Protein AF-S4PRP2-F1 (afdb_monomer_lite)

Radius of gyration: 14.23 Å; chains: 1; bounding box: 35×34×32 Å

pLDDT: mean 87.99, std 11.35, range [43.06, 97.25]

InterPro domains:
  IPR006170 Pheromone/general odorant binding protein [PF01395] (18-74)
  IPR036728 Pheromone/general odorant binding protein superfamily [G3DSA:1.10.238.20] (8-76)
  IPR036728 Pheromone/general odorant binding protein superfamily [SSF47565] (18-74)

Secondary structure (DSSP, 8-state):
-------TTSHHHHHHHHHHHHHHHHHHHHHT--HHHHHHHHTT----SHHHHHHHHHHHHHTTSEETTEE-GGG-

Organism: NCBI:txid116150

Foldseek 3Di:
DDDPPDDCVPPVNVVVVVVLVVQLVVLCVVLVDDPVLSVCVVVVHDRPDPSSVSSNVSSCVVVQQDDPNHGDPVVD

Structure (mmCIF, N/CA/C/O backbone):
data_AF-S4PRP2-F1
#
_entry.id   AF-S4PRP2-F1
#
loop_
_atom_site.group_PDB
_atom_site.id
_atom_site.type_symbol
_atom_site.label_atom_id
_atom_site.label_alt_id
_atom_site.label_comp_id
_atom_site.label_asym_id
_atom_site.label_entity_id
_atom_site.label_seq_id
_atom_site.pdbx_PDB_ins_code
_atom_site.Cartn_x
_atom_site.Cartn_y
_atom_site.Cartn_z
_atom_site.occupancy
_atom_site.B_iso_or_equiv
_atom_site.auth_seq_id
_atom_site.auth_comp_id
_atom_site.auth_asym_id
_atom_site.auth_atom_id
_atom_site.pdbx_PDB_model_num
ATOM 1 N N . SER A 1 1 ? -12.281 25.295 -9.671 1.00 43.06 1 SER A N 1
ATOM 2 C CA . SER A 1 1 ? -12.488 23.862 -9.938 1.00 43.06 1 SER A CA 1
ATOM 3 C C . SER A 1 1 ? -13.559 23.341 -9.005 1.00 43.06 1 SER A C 1
ATOM 5 O O . SER A 1 1 ? -13.365 23.432 -7.800 1.00 43.06 1 SER A O 1
ATOM 7 N N . SER A 1 2 ? -14.703 22.891 -9.529 1.00 47.69 2 SER A N 1
ATOM 8 C CA . SER A 1 2 ? -15.742 22.237 -8.723 1.00 47.69 2 SER A CA 1
ATOM 9 C C . SER A 1 2 ? -15.176 20.948 -8.141 1.00 47.69 2 SER A C 1
ATOM 11 O O . SER A 1 2 ? -14.871 20.022 -8.888 1.00 47.69 2 SER A O 1
ATOM 13 N N . GLY A 1 3 ? -14.990 20.902 -6.824 1.00 53.59 3 GLY A N 1
ATOM 14 C CA . GLY A 1 3 ? -14.725 19.653 -6.128 1.00 53.59 3 GLY A CA 1
ATOM 15 C C . GLY A 1 3 ? -16.021 18.860 -6.076 1.00 53.59 3 GLY A C 1
ATOM 16 O O . GLY A 1 3 ? -16.915 19.203 -5.307 1.00 53.59 3 GLY A O 1
ATOM 17 N N . THR A 1 4 ? -16.149 17.834 -6.912 1.00 66.75 4 THR A N 1
ATOM 18 C CA . THR A 1 4 ? -17.195 16.826 -6.733 1.00 66.75 4 THR A CA 1
ATOM 19 C C . THR A 1 4 ? -16.956 16.171 -5.375 1.00 66.75 4 THR A C 1
ATOM 21 O O . THR A 1 4 ? -15.933 15.516 -5.176 1.00 66.75 4 THR A O 1
ATOM 24 N N . LEU A 1 5 ? -17.851 16.407 -4.415 1.00 74.81 5 LEU A N 1
ATOM 25 C CA . LEU A 1 5 ? -17.805 15.745 -3.115 1.00 74.81 5 LEU A CA 1
ATOM 26 C C . LEU A 1 5 ? -18.049 14.251 -3.349 1.00 74.81 5 LEU A C 1
ATOM 28 O O . LEU A 1 5 ? -19.093 13.868 -3.871 1.00 74.81 5 LEU A O 1
ATOM 32 N N . VAL A 1 6 ? -17.061 13.421 -3.016 1.00 77.62 6 VAL A N 1
ATOM 33 C CA . VAL A 1 6 ? -17.208 11.964 -3.047 1.00 77.62 6 VAL A CA 1
ATOM 34 C C . VAL A 1 6 ? -18.218 11.579 -1.971 1.00 77.62 6 VAL A C 1
ATOM 36 O O . VAL A 1 6 ? -17.995 11.847 -0.790 1.00 77.62 6 VAL A O 1
ATOM 39 N N . ASP A 1 7 ? -19.328 10.964 -2.374 1.00 83.94 7 ASP A N 1
ATOM 40 C CA . ASP A 1 7 ? -20.299 10.417 -1.436 1.00 83.94 7 ASP A CA 1
ATOM 41 C C . ASP A 1 7 ? -19.804 9.062 -0.925 1.00 83.94 7 ASP A C 1
ATOM 43 O O . ASP A 1 7 ? -19.903 8.038 -1.600 1.00 83.94 7 ASP A O 1
ATOM 47 N N . PHE A 1 8 ? -19.254 9.054 0.287 1.00 79.44 8 PHE A N 1
ATOM 48 C CA . PHE A 1 8 ? -18.810 7.822 0.929 1.00 79.44 8 PHE A CA 1
ATOM 49 C C . PHE A 1 8 ? -19.971 6.910 1.337 1.00 79.44 8 PHE A C 1
ATOM 51 O O . PHE A 1 8 ? -19.710 5.777 1.712 1.00 79.44 8 PHE A O 1
ATOM 58 N N . THR A 1 9 ? -21.231 7.344 1.274 1.00 83.38 9 THR A N 1
ATOM 59 C CA . THR A 1 9 ? -22.385 6.464 1.516 1.00 83.38 9 THR A CA 1
ATOM 60 C C . THR A 1 9 ? -22.833 5.701 0.266 1.00 83.38 9 THR A C 1
ATOM 62 O O . THR A 1 9 ? -23.599 4.745 0.391 1.00 83.38 9 THR A O 1
ATOM 65 N N . ASP A 1 10 ? -22.312 6.047 -0.920 1.00 86.81 10 ASP A N 1
ATOM 66 C CA . ASP A 1 10 ? -22.581 5.314 -2.159 1.00 86.81 10 ASP A CA 1
ATOM 67 C C . ASP A 1 10 ? -22.062 3.858 -2.043 1.00 86.81 10 ASP A C 1
ATOM 69 O O . ASP A 1 10 ? -20.871 3.641 -1.776 1.00 86.81 10 ASP A O 1
ATOM 73 N N . PRO A 1 11 ? -22.908 2.834 -2.282 1.00 84.94 11 PRO A N 1
ATOM 74 C CA . PRO A 1 11 ? -22.515 1.425 -2.208 1.00 84.94 11 PRO A CA 1
ATOM 75 C C . PRO A 1 11 ? -21.325 1.045 -3.099 1.00 84.94 11 PRO A C 1
ATOM 77 O O . PRO A 1 11 ? -20.537 0.167 -2.749 1.00 84.94 11 PRO A O 1
ATOM 80 N N . LYS A 1 12 ? -21.164 1.697 -4.254 1.00 82.38 12 LYS A N 1
ATOM 81 C CA . LYS A 1 12 ? -20.028 1.474 -5.157 1.00 82.38 12 LYS A CA 1
ATOM 82 C C . LYS A 1 12 ? -18.742 2.034 -4.565 1.00 82.38 12 LYS A C 1
ATOM 84 O O . LYS A 1 12 ? -17.695 1.402 -4.708 1.00 82.38 12 LYS A O 1
ATOM 89 N N . VAL A 1 13 ? -18.815 3.188 -3.901 1.00 86.19 13 VAL A N 1
ATOM 90 C CA . VAL A 1 13 ? -17.669 3.800 -3.212 1.00 86.19 13 VAL A CA 1
ATOM 91 C C . VAL A 1 13 ? -17.270 2.948 -2.010 1.00 86.19 13 VAL A C 1
ATOM 93 O O . VAL A 1 13 ? -16.089 2.643 -1.857 1.00 86.19 13 VAL A O 1
ATOM 96 N N . GLN A 1 14 ? -18.241 2.481 -1.221 1.00 85.38 14 GLN A N 1
ATOM 97 C CA . GLN A 1 14 ? -17.999 1.541 -0.120 1.00 85.38 14 GLN A CA 1
ATOM 98 C C . GLN A 1 14 ? -17.343 0.245 -0.607 1.00 85.38 14 GLN A C 1
ATOM 100 O O . GLN A 1 14 ? -16.327 -0.164 -0.055 1.00 85.38 14 GLN A O 1
ATOM 105 N N . GLY A 1 15 ? -17.835 -0.346 -1.700 1.00 86.75 15 GLY A N 1
ATOM 106 C CA . GLY A 1 15 ? -17.232 -1.549 -2.279 1.00 86.75 15 GLY A CA 1
ATOM 107 C C . GLY A 1 15 ? -15.773 -1.352 -2.714 1.00 86.75 15 GLY A C 1
ATOM 108 O O . GLY A 1 15 ? -14.933 -2.220 -2.472 1.00 86.75 15 GLY A O 1
ATOM 109 N N . HIS A 1 16 ? -15.441 -0.198 -3.302 1.00 87.62 16 HIS A N 1
ATOM 110 C CA . HIS A 1 16 ? -14.053 0.133 -3.644 1.00 87.62 16 HIS A CA 1
ATOM 111 C C . HIS A 1 16 ? -13.185 0.346 -2.401 1.00 87.62 16 HIS A C 1
ATOM 113 O O . HIS A 1 16 ? -12.038 -0.104 -2.367 1.00 87.62 16 HIS A O 1
ATOM 119 N N . LEU A 1 17 ? -13.720 1.009 -1.374 1.00 87.88 17 LEU A N 1
ATOM 120 C CA . LEU A 1 17 ? -13.004 1.242 -0.125 1.00 87.88 17 LEU A CA 1
ATOM 121 C C . LEU A 1 17 ? -12.719 -0.079 0.602 1.00 87.88 17 LEU A C 1
ATOM 123 O O . LEU A 1 17 ? -11.593 -0.302 1.043 1.00 87.88 17 LEU A O 1
ATOM 127 N N . ASP A 1 18 ? -13.691 -0.987 0.645 1.00 90.44 18 ASP A N 1
ATOM 128 C CA . ASP A 1 18 ? -13.533 -2.326 1.210 1.00 90.44 18 ASP A CA 1
ATOM 129 C C . ASP A 1 18 ? -12.476 -3.141 0.460 1.00 90.44 18 ASP A C 1
ATOM 131 O O . ASP A 1 18 ? -11.644 -3.805 1.085 1.00 90.44 18 ASP A O 1
ATOM 135 N N . ALA A 1 19 ? -12.467 -3.080 -0.875 1.00 91.00 19 ALA A N 1
ATOM 136 C CA . ALA A 1 19 ? -11.445 -3.732 -1.690 1.00 91.00 19 ALA A CA 1
ATOM 137 C C . ALA A 1 19 ? -10.043 -3.176 -1.385 1.00 91.00 19 ALA A C 1
ATOM 139 O O . ALA A 1 19 ? -9.104 -3.946 -1.162 1.00 91.00 19 ALA A O 1
ATOM 140 N N . LEU A 1 20 ? -9.912 -1.849 -1.289 1.00 91.12 20 LEU A N 1
ATOM 141 C CA . LEU A 1 20 ? -8.661 -1.179 -0.937 1.00 91.12 20 LEU A CA 1
ATOM 142 C C . LEU A 1 20 ? -8.178 -1.574 0.465 1.00 91.12 20 LEU A C 1
ATOM 144 O O . LEU A 1 20 ? -6.998 -1.874 0.651 1.00 91.12 20 LEU A O 1
ATOM 148 N N . VAL A 1 21 ? -9.080 -1.618 1.449 1.00 93.19 21 VAL A N 1
ATOM 149 C CA . VAL A 1 21 ? -8.759 -2.030 2.822 1.00 93.19 21 VAL A CA 1
ATOM 150 C C . VAL A 1 21 ? -8.303 -3.487 2.863 1.00 93.19 21 VAL A C 1
ATOM 152 O O . VAL A 1 21 ? -7.291 -3.781 3.500 1.00 93.19 21 VAL A O 1
ATOM 155 N N . ARG A 1 22 ? -8.981 -4.397 2.155 1.00 94.56 22 ARG A N 1
ATOM 156 C CA . ARG A 1 22 ? -8.589 -5.817 2.076 1.00 94.56 22 ARG A CA 1
ATOM 157 C C . ARG A 1 22 ? -7.209 -5.992 1.445 1.00 94.56 22 ARG A C 1
ATOM 159 O O . ARG A 1 22 ? -6.392 -6.758 1.957 1.00 94.56 22 ARG A O 1
ATOM 166 N N . MET A 1 23 ? -6.928 -5.253 0.375 1.00 94.56 23 MET A N 1
ATOM 167 C CA . MET A 1 23 ? -5.615 -5.239 -0.269 1.00 94.56 23 MET A CA 1
ATOM 168 C C . MET A 1 23 ? -4.529 -4.735 0.692 1.00 94.56 23 MET A C 1
ATOM 170 O O . MET A 1 23 ? -3.520 -5.413 0.899 1.00 94.56 23 MET A O 1
ATOM 174 N N . ALA A 1 24 ? -4.766 -3.601 1.356 1.00 95.06 24 ALA A N 1
ATOM 175 C CA . ALA A 1 24 ? -3.839 -3.045 2.334 1.00 95.06 24 ALA A CA 1
ATOM 176 C C . ALA A 1 24 ? -3.584 -4.013 3.500 1.00 95.06 24 ALA A C 1
ATOM 178 O O . ALA A 1 24 ? -2.433 -4.226 3.877 1.00 95.06 24 ALA A O 1
ATOM 179 N N . GLN A 1 25 ? -4.622 -4.659 4.037 1.00 96.06 25 GLN A N 1
ATOM 180 C CA . GLN A 1 25 ? -4.488 -5.662 5.099 1.00 96.06 25 GLN A CA 1
ATOM 181 C C . GLN A 1 25 ? -3.618 -6.847 4.667 1.00 96.06 25 GLN A C 1
ATOM 183 O O . GLN A 1 25 ? -2.721 -7.252 5.409 1.00 96.06 25 GLN A O 1
ATOM 188 N N . SER A 1 26 ? -3.832 -7.365 3.455 1.00 97.25 26 SER A N 1
ATOM 189 C CA . SER A 1 26 ? -3.003 -8.433 2.885 1.00 97.25 26 SER A CA 1
ATOM 190 C C . SER A 1 26 ? -1.526 -8.026 2.831 1.00 97.25 26 SER A C 1
ATOM 192 O O . SER A 1 26 ? -0.650 -8.758 3.303 1.00 97.25 26 SER A O 1
ATOM 194 N N . CYS A 1 27 ? -1.241 -6.810 2.357 1.00 96.94 27 CYS A N 1
ATOM 195 C CA . CYS A 1 27 ? 0.119 -6.286 2.289 1.00 96.94 27 CYS A CA 1
ATOM 196 C C . CYS A 1 27 ? 0.744 -6.050 3.669 1.00 96.94 27 CYS A C 1
ATOM 198 O O . CYS A 1 27 ? 1.912 -6.391 3.862 1.00 96.94 27 CYS A O 1
ATOM 200 N N . VAL A 1 28 ? -0.017 -5.538 4.645 1.00 97.25 28 VAL A N 1
ATOM 201 C CA . VAL A 1 28 ? 0.442 -5.369 6.036 1.00 97.25 28 VAL A CA 1
ATOM 202 C C . VAL A 1 28 ? 0.920 -6.696 6.610 1.00 97.25 28 VAL A C 1
ATOM 204 O O . VAL A 1 28 ? 2.026 -6.761 7.148 1.00 97.25 28 VAL A O 1
ATOM 207 N N . ILE A 1 29 ? 0.119 -7.754 6.461 1.00 96.69 29 ILE A N 1
ATOM 208 C CA . ILE A 1 29 ? 0.445 -9.091 6.967 1.00 96.69 29 ILE A CA 1
ATOM 209 C C . ILE A 1 29 ? 1.688 -9.638 6.256 1.00 96.69 29 ILE A C 1
ATOM 211 O O . ILE A 1 29 ? 2.626 -10.085 6.918 1.00 96.69 29 ILE A O 1
ATOM 215 N N . LYS A 1 30 ? 1.726 -9.556 4.919 1.00 96.31 30 LYS A N 1
ATOM 216 C CA . LYS A 1 30 ? 2.807 -10.109 4.085 1.00 96.31 30 LYS A CA 1
ATOM 217 C C . LYS A 1 30 ? 4.177 -9.531 4.439 1.00 96.31 30 LYS A C 1
ATOM 219 O O . LYS A 1 30 ? 5.149 -10.276 4.526 1.00 96.31 30 LYS A O 1
ATOM 224 N N . VAL A 1 31 ? 4.266 -8.217 4.641 1.00 96.44 31 VAL A N 1
ATOM 225 C CA . VAL A 1 31 ? 5.552 -7.514 4.826 1.00 96.44 31 VAL A CA 1
ATOM 226 C C . VAL A 1 31 ? 5.804 -7.080 6.268 1.00 96.44 31 VAL A C 1
ATOM 228 O O . VAL A 1 31 ? 6.831 -6.464 6.552 1.00 96.44 31 VAL A O 1
ATOM 231 N N . ARG A 1 32 ? 4.874 -7.401 7.178 1.00 96.62 32 ARG A N 1
ATOM 232 C CA . ARG A 1 32 ? 4.882 -6.974 8.584 1.00 96.62 32 ARG A CA 1
ATOM 233 C C . ARG A 1 32 ? 5.010 -5.452 8.723 1.00 96.62 32 ARG A C 1
ATOM 235 O O . ARG A 1 32 ? 5.825 -4.956 9.500 1.00 96.62 32 ARG A O 1
ATOM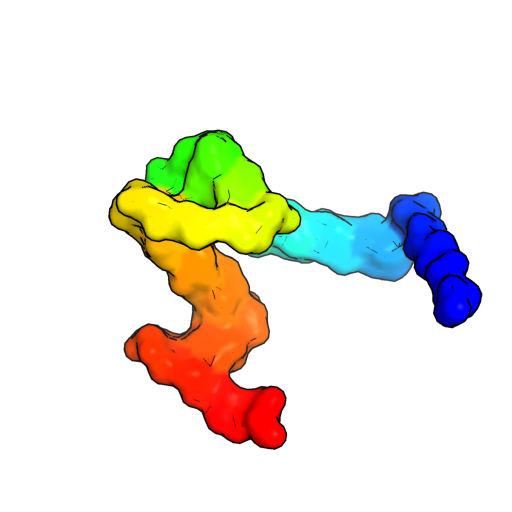 242 N N . ALA A 1 33 ? 4.225 -4.712 7.939 1.00 96.56 33 ALA A N 1
ATOM 243 C CA . ALA A 1 33 ? 4.216 -3.252 7.986 1.00 96.56 33 ALA A CA 1
ATOM 244 C C . ALA A 1 33 ? 3.614 -2.741 9.300 1.00 96.56 33 ALA A C 1
ATOM 246 O O . ALA A 1 33 ? 2.634 -3.284 9.811 1.00 96.56 33 ALA A O 1
ATOM 247 N N . SER A 1 34 ? 4.181 -1.665 9.836 1.00 96.88 34 SER A N 1
ATOM 248 C CA . SER A 1 34 ? 3.625 -0.988 11.006 1.00 96.88 34 SER A CA 1
ATOM 249 C C . SER A 1 34 ? 2.505 -0.013 10.609 1.00 96.88 34 SER A C 1
ATOM 251 O O . SER A 1 34 ? 2.466 0.453 9.467 1.00 96.88 34 SER A O 1
ATOM 253 N N . PRO A 1 35 ? 1.637 0.414 11.544 1.00 95.62 35 PRO A N 1
ATOM 254 C CA . PRO A 1 35 ? 0.649 1.461 11.266 1.00 95.62 35 PRO A CA 1
ATOM 255 C C . PRO A 1 35 ? 1.262 2.777 10.756 1.00 95.62 35 PRO A C 1
ATOM 257 O O . PRO A 1 35 ? 0.623 3.504 9.997 1.00 95.62 35 PRO A O 1
ATOM 260 N N . LYS A 1 36 ? 2.507 3.087 11.150 1.00 95.62 36 LYS A N 1
ATOM 261 C CA . LYS A 1 36 ? 3.250 4.257 10.656 1.00 95.62 36 LYS A CA 1
ATOM 262 C C . LYS A 1 36 ? 3.570 4.129 9.165 1.00 95.62 36 LYS A C 1
ATOM 264 O O . LYS A 1 36 ? 3.434 5.109 8.439 1.00 95.62 36 LYS A O 1
ATOM 269 N N . ASP A 1 37 ? 3.954 2.934 8.724 1.00 95.50 37 ASP A N 1
ATOM 270 C CA . ASP A 1 37 ? 4.277 2.649 7.323 1.00 95.50 37 ASP A CA 1
ATOM 271 C C . ASP A 1 37 ? 3.030 2.762 6.436 1.00 95.50 37 ASP A C 1
ATOM 273 O O . ASP A 1 37 ? 3.061 3.408 5.391 1.00 95.50 37 ASP A O 1
ATOM 277 N N . VAL A 1 38 ? 1.907 2.202 6.901 1.00 95.06 38 VAL A N 1
ATOM 278 C CA . VAL A 1 38 ? 0.611 2.282 6.208 1.00 95.06 38 VAL A CA 1
ATOM 279 C C . VAL A 1 38 ? 0.146 3.730 6.092 1.00 95.06 38 VAL A C 1
ATOM 281 O O . VAL A 1 38 ? -0.249 4.173 5.017 1.00 95.06 38 VAL A O 1
ATOM 284 N N . ARG A 1 39 ? 0.230 4.494 7.190 1.00 94.81 39 ARG A N 1
ATOM 285 C CA . ARG A 1 39 ? -0.127 5.916 7.187 1.00 94.81 39 ARG A CA 1
ATOM 286 C C . ARG A 1 39 ? 0.707 6.690 6.174 1.00 94.81 39 ARG A C 1
ATOM 288 O O . ARG A 1 39 ? 0.126 7.436 5.398 1.00 94.81 39 ARG A O 1
ATOM 295 N N . ALA A 1 40 ? 2.027 6.494 6.168 1.00 94.44 40 ALA A N 1
ATOM 296 C CA . ALA A 1 40 ? 2.927 7.197 5.259 1.00 94.44 40 ALA A CA 1
ATOM 297 C C . ALA A 1 40 ? 2.539 6.988 3.786 1.00 94.44 40 ALA A C 1
ATOM 299 O O . ALA A 1 40 ? 2.523 7.955 3.030 1.00 94.44 40 ALA A O 1
ATOM 300 N N . TYR A 1 41 ? 2.145 5.768 3.406 1.00 94.00 41 TYR A N 1
ATOM 301 C CA . TYR A 1 41 ? 1.660 5.471 2.056 1.00 94.00 41 TYR A CA 1
ATOM 302 C C . TYR A 1 41 ? 0.426 6.311 1.686 1.00 94.00 41 TYR A C 1
ATOM 304 O O . TYR A 1 41 ? 0.442 7.026 0.689 1.00 94.00 41 TYR A O 1
ATOM 312 N N . PHE A 1 42 ? -0.621 6.293 2.519 1.00 92.94 42 PHE A N 1
ATOM 313 C CA . PHE A 1 42 ? -1.866 7.019 2.230 1.00 92.94 42 PHE A CA 1
ATOM 314 C C . PHE A 1 42 ? -1.746 8.543 2.369 1.00 92.94 42 PHE A C 1
ATOM 316 O O . PHE A 1 42 ? -2.543 9.275 1.788 1.00 92.94 42 PHE A O 1
ATOM 323 N N . THR A 1 43 ? -0.748 9.041 3.104 1.00 94.44 43 THR A N 1
ATOM 324 C CA . THR A 1 43 ? -0.437 10.477 3.194 1.00 94.44 43 THR A CA 1
ATOM 325 C C . THR A 1 43 ? 0.615 10.927 2.179 1.00 94.44 43 THR A C 1
ATOM 327 O O . THR A 1 43 ? 1.164 12.018 2.330 1.00 94.44 43 THR A O 1
ATOM 330 N N . ASN A 1 44 ? 0.928 10.107 1.165 1.00 92.12 44 ASN A N 1
ATOM 331 C CA . ASN A 1 44 ? 1.928 10.391 0.125 1.00 92.12 44 ASN A CA 1
ATOM 332 C C . ASN A 1 44 ? 3.306 10.786 0.684 1.00 92.12 44 ASN A C 1
ATOM 334 O O . ASN A 1 44 ? 4.039 11.586 0.105 1.00 92.12 44 ASN A O 1
ATOM 338 N N . SER A 1 45 ? 3.653 10.248 1.850 1.00 94.31 45 SER A N 1
ATOM 339 C CA . SER A 1 45 ? 4.941 10.462 2.498 1.00 94.31 45 SER A CA 1
ATOM 340 C C . SER A 1 45 ? 5.918 9.356 2.083 1.00 94.31 45 SER A C 1
ATOM 342 O O . SER A 1 45 ? 5.529 8.188 2.027 1.00 94.31 45 SER A O 1
ATOM 344 N N . PRO A 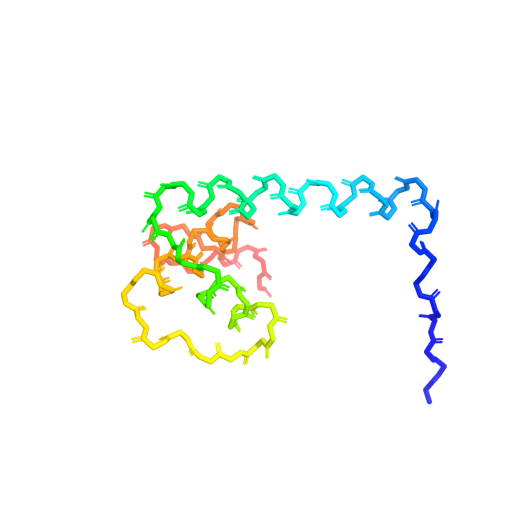1 46 ? 7.193 9.680 1.810 1.00 90.69 46 PRO A N 1
ATOM 345 C CA . PRO A 1 46 ? 8.157 8.686 1.353 1.00 90.69 46 PRO A CA 1
ATOM 346 C C . PRO A 1 46 ? 8.398 7.601 2.422 1.00 90.69 46 PRO A C 1
ATOM 348 O O . PRO A 1 46 ? 8.575 7.928 3.602 1.00 90.69 46 PRO A O 1
ATOM 351 N N . PRO A 1 47 ? 8.433 6.307 2.046 1.00 91.12 47 PRO A N 1
ATOM 352 C CA . PRO A 1 47 ? 8.656 5.223 2.995 1.00 91.12 47 PRO A CA 1
ATOM 353 C C . PRO A 1 47 ? 10.123 5.172 3.449 1.00 91.12 47 PRO A C 1
ATOM 355 O O . PRO A 1 47 ? 11.030 4.868 2.674 1.00 91.12 47 PRO A O 1
ATOM 358 N N . ILE A 1 48 ? 10.356 5.442 4.736 1.00 95.00 48 ILE A N 1
ATOM 359 C CA . ILE A 1 48 ? 11.704 5.476 5.339 1.00 95.00 48 ILE A CA 1
ATOM 360 C C . ILE A 1 48 ? 12.172 4.072 5.754 1.00 95.00 48 ILE A C 1
ATOM 362 O O . ILE A 1 48 ? 13.361 3.762 5.724 1.00 95.00 48 ILE A O 1
ATOM 366 N N . THR A 1 49 ? 11.242 3.212 6.165 1.00 96.06 49 THR A N 1
ATOM 367 C CA . THR A 1 49 ? 11.531 1.856 6.644 1.00 96.06 49 THR A CA 1
ATOM 368 C C . THR A 1 49 ? 11.533 0.857 5.486 1.00 96.06 49 THR A C 1
ATOM 370 O O . THR A 1 49 ? 10.816 1.018 4.497 1.00 96.06 49 THR A O 1
ATOM 373 N N . ARG A 1 50 ? 12.282 -0.244 5.635 1.00 96.25 50 ARG A N 1
ATOM 374 C CA . ARG A 1 50 ? 12.246 -1.354 4.668 1.00 96.25 50 ARG A CA 1
ATOM 375 C C . ARG A 1 50 ? 10.846 -1.970 4.556 1.00 96.25 50 ARG A C 1
ATOM 377 O O . ARG A 1 50 ? 10.402 -2.269 3.454 1.00 96.25 50 ARG A O 1
ATOM 384 N N . SER A 1 51 ? 10.137 -2.127 5.677 1.00 96.56 51 SER A N 1
ATOM 385 C CA . SER A 1 51 ? 8.754 -2.621 5.697 1.00 96.56 51 SER A CA 1
ATOM 386 C C . SER A 1 51 ? 7.805 -1.695 4.938 1.00 96.56 51 SER A C 1
ATOM 388 O O . SER A 1 51 ? 6.972 -2.183 4.182 1.00 96.56 51 SER A O 1
ATOM 390 N N . GLY A 1 52 ? 7.960 -0.374 5.066 1.00 96.31 52 GLY A N 1
ATOM 391 C CA . GLY A 1 52 ? 7.177 0.609 4.318 1.00 96.31 52 GLY A CA 1
ATOM 392 C C . GLY A 1 52 ? 7.470 0.608 2.820 1.00 96.31 52 GLY A C 1
ATOM 393 O O . GLY A 1 52 ? 6.546 0.708 2.018 1.00 96.31 52 GLY A O 1
ATOM 394 N N . GLN A 1 53 ? 8.731 0.421 2.425 1.00 96.38 53 GLN A N 1
ATOM 395 C CA . GLN A 1 53 ? 9.101 0.268 1.013 1.00 96.38 53 GLN A CA 1
ATOM 396 C C . GLN A 1 53 ? 8.463 -0.992 0.415 1.00 96.38 53 GLN A C 1
ATOM 398 O O . GLN A 1 53 ? 7.837 -0.931 -0.642 1.00 96.38 53 GLN A O 1
ATOM 403 N N . CYS A 1 54 ? 8.548 -2.123 1.124 1.00 96.44 54 CYS A N 1
ATOM 404 C CA . CYS A 1 54 ? 7.902 -3.367 0.709 1.00 96.44 54 CYS A CA 1
ATOM 405 C C . CYS A 1 54 ? 6.369 -3.269 0.724 1.00 96.44 54 CYS A C 1
ATOM 407 O O . CYS A 1 54 ? 5.720 -3.885 -0.117 1.00 96.44 54 CYS A O 1
ATOM 409 N N . PHE A 1 55 ? 5.782 -2.492 1.638 1.00 97.00 55 PHE A N 1
ATOM 410 C CA . PHE A 1 55 ? 4.344 -2.228 1.660 1.00 97.00 55 PHE A CA 1
ATOM 411 C C . PHE A 1 55 ? 3.895 -1.467 0.410 1.00 97.00 55 PHE A C 1
ATOM 413 O O . PHE A 1 55 ? 2.961 -1.904 -0.257 1.00 97.00 55 PHE A O 1
ATOM 420 N N . ALA A 1 56 ? 4.595 -0.388 0.045 1.00 95.19 56 ALA A N 1
ATOM 421 C CA . ALA A 1 56 ? 4.301 0.372 -1.168 1.00 95.19 56 ALA A CA 1
ATOM 422 C C . ALA A 1 56 ? 4.437 -0.492 -2.432 1.00 95.19 56 ALA A C 1
ATOM 424 O O . ALA A 1 56 ? 3.556 -0.465 -3.288 1.00 95.19 56 ALA A O 1
ATOM 425 N N . ALA A 1 57 ? 5.495 -1.307 -2.517 1.00 94.44 57 ALA A N 1
ATOM 426 C CA . ALA A 1 57 ? 5.672 -2.255 -3.615 1.00 94.44 57 ALA A CA 1
ATOM 427 C C . ALA A 1 57 ? 4.527 -3.278 -3.678 1.00 94.44 57 ALA A C 1
ATOM 429 O O . ALA A 1 57 ? 3.973 -3.496 -4.746 1.00 94.44 57 ALA A O 1
ATOM 430 N N . CYS A 1 58 ? 4.119 -3.844 -2.538 1.00 95.75 58 CYS A N 1
ATOM 431 C CA . CYS A 1 58 ? 3.003 -4.788 -2.479 1.00 95.75 58 CYS A CA 1
ATOM 432 C C . CYS A 1 58 ? 1.688 -4.164 -2.958 1.00 95.75 58 CYS A C 1
ATOM 434 O O . CYS A 1 58 ? 0.964 -4.796 -3.719 1.00 95.75 58 CYS A O 1
ATOM 436 N N . MET A 1 59 ? 1.390 -2.926 -2.552 1.00 95.31 59 MET A N 1
ATOM 437 C CA . MET A 1 59 ? 0.189 -2.219 -3.005 1.00 95.31 59 MET A CA 1
ATOM 438 C C . MET A 1 59 ? 0.189 -2.016 -4.525 1.00 95.31 59 MET A C 1
ATOM 440 O O . MET A 1 59 ? -0.837 -2.226 -5.160 1.00 95.31 59 MET A O 1
ATOM 444 N N . LEU A 1 60 ? 1.339 -1.655 -5.105 1.00 92.94 60 LEU A N 1
ATOM 445 C CA . LEU A 1 60 ? 1.492 -1.454 -6.551 1.00 92.94 60 LEU A CA 1
ATOM 446 C C . LEU A 1 60 ? 1.471 -2.767 -7.346 1.00 92.94 60 LEU A C 1
ATOM 448 O O . LEU A 1 60 ? 0.991 -2.782 -8.478 1.00 92.94 60 LEU A O 1
ATOM 452 N N . GLU A 1 61 ? 1.983 -3.855 -6.769 1.00 92.12 61 GLU A N 1
ATOM 453 C CA . GLU A 1 61 ? 1.886 -5.194 -7.358 1.00 92.12 61 GLU A CA 1
ATOM 454 C C . GLU A 1 61 ? 0.444 -5.703 -7.366 1.00 92.12 61 GLU A C 1
ATOM 456 O O . GLU A 1 61 ? -0.016 -6.221 -8.374 1.00 92.12 61 GLU A O 1
ATOM 461 N N . GLN A 1 62 ? -0.297 -5.516 -6.273 1.00 89.00 62 GLN A N 1
ATOM 462 C CA . GLN A 1 62 ? -1.699 -5.943 -6.181 1.00 89.00 62 GLN A CA 1
ATOM 463 C C . GLN A 1 62 ? -2.640 -5.121 -7.070 1.00 89.00 62 GLN A C 1
ATOM 465 O O . GLN A 1 62 ? -3.731 -5.580 -7.395 1.00 89.00 62 GLN A O 1
ATOM 470 N N . SER A 1 63 ? -2.234 -3.910 -7.456 1.00 87.12 63 SER A N 1
ATOM 471 C CA . SER A 1 63 ? -2.957 -3.074 -8.414 1.00 87.12 63 SER A CA 1
ATOM 472 C C . SER A 1 63 ? -2.458 -3.237 -9.856 1.00 87.12 63 SER A C 1
ATOM 474 O O . SER A 1 63 ? -2.767 -2.384 -10.684 1.00 87.12 63 SER A O 1
ATOM 476 N N . ASP A 1 64 ? -1.629 -4.250 -10.140 1.00 87.00 64 ASP A N 1
ATOM 477 C CA . ASP A 1 64 ? -1.027 -4.551 -11.452 1.00 87.00 64 ASP A CA 1
ATOM 478 C C . ASP A 1 64 ? -0.203 -3.408 -12.088 1.00 87.00 64 ASP A C 1
ATOM 480 O O . ASP A 1 64 ? 0.144 -3.451 -13.272 1.00 87.00 64 ASP A O 1
ATOM 484 N N . VAL A 1 65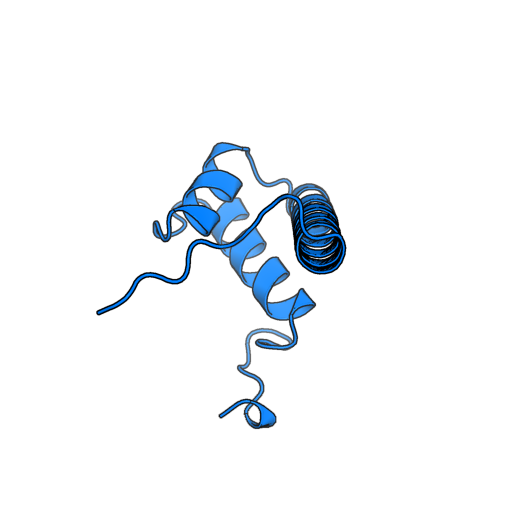 ? 0.167 -2.391 -11.300 1.00 87.12 65 VAL A N 1
ATOM 485 C CA . VAL A 1 65 ? 0.994 -1.256 -11.752 1.00 87.12 65 VAL A CA 1
ATOM 486 C C . VAL A 1 65 ? 2.451 -1.680 -11.884 1.00 87.12 65 VAL A C 1
ATOM 488 O O . VAL A 1 65 ? 3.169 -1.216 -12.772 1.00 87.12 65 VAL A O 1
ATOM 491 N N . ILE A 1 66 ? 2.899 -2.566 -10.998 1.00 86.62 66 ILE A N 1
ATOM 492 C CA . ILE A 1 66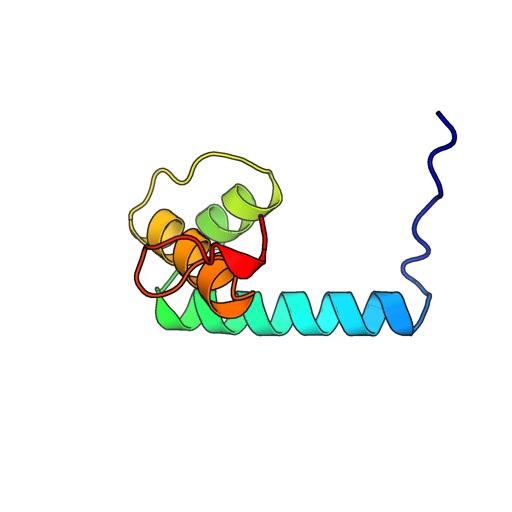 ? 4.244 -3.132 -10.997 1.00 86.62 66 ILE A CA 1
ATOM 493 C C . ILE A 1 66 ? 4.141 -4.654 -11.025 1.00 86.62 66 ILE A C 1
ATOM 495 O O . ILE A 1 66 ? 3.309 -5.238 -10.349 1.00 86.62 66 ILE A O 1
ATOM 499 N N . ASN A 1 67 ? 5.039 -5.312 -11.747 1.00 84.19 67 ASN A N 1
ATOM 500 C CA . ASN A 1 67 ? 5.248 -6.748 -11.657 1.00 84.19 67 ASN A CA 1
ATOM 501 C C . ASN A 1 67 ? 6.743 -7.024 -11.455 1.00 84.19 67 ASN A C 1
ATOM 503 O O . ASN A 1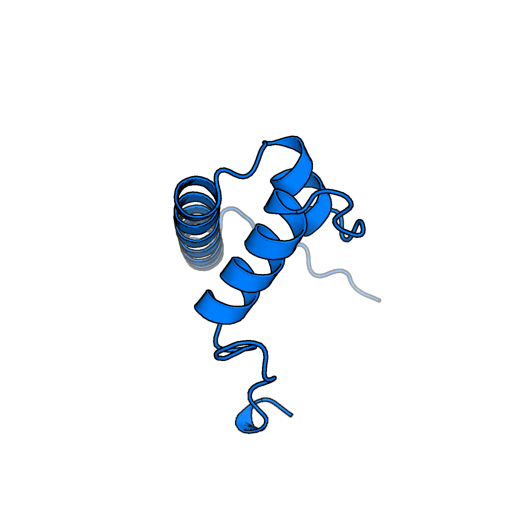 67 ? 7.572 -6.614 -12.273 1.00 84.19 67 ASN A O 1
ATOM 507 N N . HIS A 1 68 ? 7.102 -7.664 -10.338 1.00 82.62 68 HIS A N 1
ATOM 508 C CA . HIS A 1 68 ? 8.488 -7.975 -9.972 1.00 82.62 68 HIS A CA 1
ATOM 509 C C . HIS A 1 68 ? 9.438 -6.766 -10.083 1.00 82.62 68 HIS A C 1
ATOM 511 O O . HIS A 1 68 ? 10.545 -6.856 -10.619 1.00 82.62 68 HIS A O 1
ATOM 517 N N . GLY A 1 69 ? 8.991 -5.606 -9.597 1.00 80.94 69 GLY A N 1
ATOM 518 C CA . GLY A 1 69 ? 9.770 -4.363 -9.617 1.00 80.94 69 GLY A CA 1
ATOM 519 C C . GLY A 1 69 ? 9.844 -3.652 -10.974 1.00 80.94 69 GLY A C 1
ATOM 520 O O . GLY A 1 69 ? 10.561 -2.660 -11.089 1.00 80.94 69 GLY A O 1
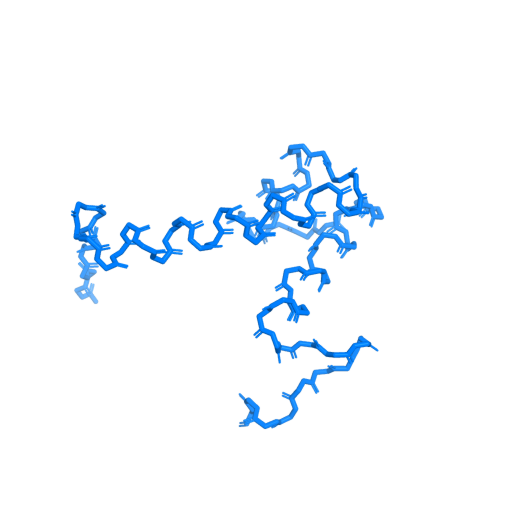ATOM 521 N N . LYS A 1 70 ? 9.115 -4.114 -11.998 1.00 83.94 70 LYS A N 1
ATOM 522 C CA . LYS A 1 70 ? 8.996 -3.441 -13.299 1.00 83.94 70 LYS A CA 1
ATOM 523 C C . LYS A 1 70 ? 7.607 -2.847 -13.473 1.00 83.94 70 LYS A C 1
ATOM 525 O O . LYS A 1 70 ? 6.622 -3.519 -13.200 1.00 83.94 70 LYS A O 1
ATOM 530 N N . VAL A 1 71 ? 7.533 -1.611 -13.957 1.00 86.50 71 VAL A N 1
ATOM 531 C CA . VAL A 1 71 ? 6.251 -0.970 -14.276 1.00 86.50 71 VAL A CA 1
ATOM 532 C C . VAL A 1 71 ? 5.590 -1.710 -15.434 1.00 86.50 71 VAL A C 1
ATOM 534 O O . VAL A 1 71 ? 6.243 -2.000 -16.442 1.00 86.50 71 VAL A O 1
ATOM 537 N N . ASN A 1 72 ? 4.304 -2.005 -15.283 1.00 83.06 72 ASN A N 1
ATOM 538 C CA . ASN A 1 72 ? 3.492 -2.532 -16.360 1.00 83.06 72 ASN A CA 1
ATOM 539 C C . ASN A 1 72 ? 3.310 -1.441 -17.425 1.00 83.06 72 ASN A C 1
ATOM 541 O O . ASN A 1 72 ? 2.697 -0.404 -17.176 1.00 83.06 72 ASN A O 1
ATOM 545 N N . ARG A 1 73 ? 3.902 -1.657 -18.603 1.00 77.31 73 ARG A N 1
ATOM 546 C CA . ARG A 1 73 ? 3.926 -0.662 -19.684 1.00 77.31 73 ARG A CA 1
ATOM 547 C C . ARG A 1 73 ? 2.601 -0.562 -20.427 1.00 77.31 73 ARG A C 1
ATOM 549 O O . ARG A 1 73 ? 2.414 0.424 -21.119 1.00 77.31 73 ARG A O 1
ATOM 556 N N . ASP A 1 74 ? 1.699 -1.522 -20.248 1.00 78.12 74 ASP A N 1
ATOM 557 C CA . ASP A 1 74 ? 0.371 -1.501 -20.869 1.00 78.12 74 ASP A CA 1
ATOM 558 C C . ASP A 1 74 ? -0.566 -0.472 -20.205 1.00 78.12 74 ASP A C 1
ATOM 560 O O . ASP A 1 74 ? -1.645 -0.184 -20.715 1.00 78.12 74 ASP A O 1
ATOM 564 N N . LEU A 1 75 ? -0.150 0.086 -19.060 1.00 64.06 75 LEU A N 1
ATOM 565 C CA . LEU A 1 75 ? -0.853 1.139 -18.321 1.00 64.06 75 LEU A CA 1
ATOM 566 C C . LEU A 1 75 ? -0.361 2.562 -18.660 1.00 64.06 75 LEU A C 1
ATOM 568 O O . LEU A 1 75 ? -0.840 3.520 -18.050 1.00 64.06 75 LEU A O 1
ATOM 572 N N . LEU A 1 76 ? 0.611 2.701 -19.572 1.00 57.81 76 LEU A N 1
ATOM 573 C CA . LEU A 1 76 ? 1.230 3.963 -20.012 1.00 57.81 76 LEU A CA 1
ATOM 574 C C . LEU A 1 76 ? 0.873 4.265 -21.470 1.00 57.81 76 LEU A C 1
ATOM 576 O O . LEU A 1 76 ? 0.615 5.455 -21.754 1.00 57.81 76 LEU A O 1
#

Sequence (76 aa):
SSGTLVDFTDPKVQGHLDALVRMAQSCVIKVRASPKDVRAYFTNSPPITRSGQCFAACMLEQSDVINHGKVNRDLL